Protein AF-A0A7W1LG61-F1 (afdb_monomer)

Foldseek 3Di:
DPPPPWADQWDWDFDDDPNDGPDIDTHRPCVPVCVVVVHDRGDDD

Solvent-accessible surface area (backbone atoms only — not comparable to full-atom values): 3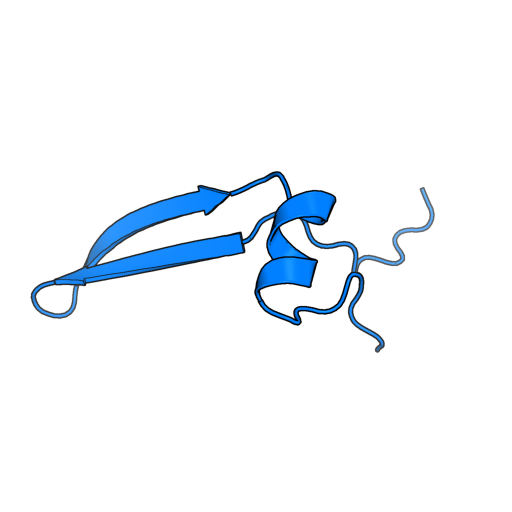063 Å² total; per-residue (Å²): 131,88,76,77,83,38,70,72,69,52,51,78,48,76,41,74,50,98,91,37,80,74,44,80,50,75,44,62,60,34,88,70,50,30,65,78,73,73,45,74,82,50,66,85,132

Sequence (45 aa):
MTGSGYDPWALQVLEIAEGRIAEFTFFLGTETIFPLFGLPARLES

Mean predicted aligned error: 5.22 Å

Secondary structure (DSSP, 8-state):
----------EEEEEEETTEEEEEEEE--HHHHHHHTT--SS---

Structure (mmCIF, N/CA/C/O backbone):
data_AF-A0A7W1LG61-F1
#
_entry.id   AF-A0A7W1LG61-F1
#
loop_
_atom_site.group_PDB
_atom_site.id
_atom_site.type_symbol
_atom_site.label_atom_id
_atom_site.label_alt_id
_atom_site.label_comp_id
_atom_site.label_asym_id
_atom_site.label_entity_id
_atom_site.label_seq_id
_atom_site.pdbx_PDB_ins_code
_atom_site.Cartn_x
_atom_site.Cartn_y
_atom_site.Cartn_z
_atom_site.occupancy
_atom_site.B_iso_or_equiv
_atom_site.auth_seq_id
_atom_site.auth_comp_id
_atom_site.auth_asym_id
_atom_site.auth_atom_id
_atom_site.pdbx_PDB_model_num
ATOM 1 N N . MET A 1 1 ? 13.365 13.767 -16.812 1.00 46.38 1 MET A N 1
ATOM 2 C CA . MET A 1 1 ? 12.366 12.785 -16.337 1.00 46.38 1 MET A CA 1
ATOM 3 C C . MET A 1 1 ? 11.004 13.301 -16.759 1.00 46.38 1 MET A C 1
ATOM 5 O O . MET A 1 1 ? 10.672 14.419 -16.401 1.00 46.38 1 MET A O 1
ATOM 9 N N . THR A 1 2 ? 10.285 12.581 -17.616 1.00 52.44 2 THR A N 1
ATOM 10 C CA . THR A 1 2 ? 9.148 13.089 -18.410 1.00 52.44 2 THR A CA 1
ATOM 11 C C . THR A 1 2 ? 7.845 13.296 -17.635 1.00 52.44 2 THR A C 1
ATOM 13 O O . THR A 1 2 ? 6.833 13.585 -18.258 1.00 52.44 2 THR A O 1
ATOM 16 N N . GLY A 1 3 ? 7.845 13.186 -16.299 1.00 54.25 3 GLY A N 1
ATOM 17 C CA . GLY A 1 3 ? 6.708 13.593 -15.464 1.00 54.25 3 GLY A CA 1
ATOM 18 C C . GLY A 1 3 ? 5.381 12.909 -15.797 1.00 54.25 3 GLY A C 1
ATOM 19 O O . GLY A 1 3 ? 4.343 13.396 -15.370 1.00 54.25 3 GLY A O 1
ATOM 20 N N . SER A 1 4 ? 5.387 11.799 -16.547 1.00 63.47 4 SER A N 1
ATOM 21 C CA . SER A 1 4 ? 4.142 11.177 -17.001 1.00 63.47 4 SER A CA 1
ATOM 22 C C . SER A 1 4 ? 3.374 10.478 -15.880 1.00 63.47 4 SER A C 1
ATOM 24 O O . SER A 1 4 ? 2.295 9.974 -16.144 1.00 63.47 4 SER A O 1
ATOM 26 N N . GLY A 1 5 ? 3.959 10.409 -14.676 1.00 66.38 5 GLY A N 1
ATOM 27 C CA . GLY A 1 5 ? 3.256 10.390 -13.396 1.00 66.38 5 GLY A CA 1
ATOM 28 C C . GLY A 1 5 ? 2.074 9.439 -13.275 1.00 66.38 5 GLY A C 1
ATOM 29 O O . GLY A 1 5 ? 1.020 9.903 -12.890 1.00 66.38 5 GLY A O 1
ATOM 30 N N . TYR A 1 6 ? 2.238 8.146 -13.564 1.00 78.62 6 TYR A N 1
ATOM 3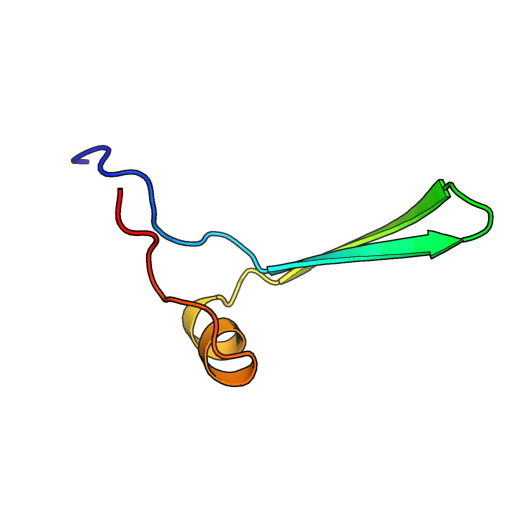1 C CA . TYR A 1 6 ? 1.224 7.118 -13.264 1.00 78.62 6 TYR A CA 1
ATOM 32 C C . TYR A 1 6 ? 1.843 5.742 -12.973 1.00 78.62 6 TYR A C 1
ATOM 34 O O . TYR A 1 6 ? 1.152 4.724 -13.022 1.00 78.62 6 TYR A O 1
ATOM 42 N N . ASP A 1 7 ? 3.144 5.709 -12.674 1.00 84.62 7 ASP A N 1
ATOM 43 C CA . ASP A 1 7 ? 3.828 4.482 -12.281 1.00 84.62 7 ASP A CA 1
ATOM 44 C C . ASP A 1 7 ? 3.515 4.175 -10.803 1.00 84.62 7 ASP A C 1
ATOM 46 O O . ASP A 1 7 ? 3.578 5.072 -9.951 1.00 84.62 7 ASP A O 1
ATOM 50 N N . PRO A 1 8 ? 3.143 2.932 -10.472 1.00 89.06 8 PRO A N 1
ATOM 51 C CA . PRO A 1 8 ? 2.773 2.555 -9.120 1.00 89.06 8 PRO A CA 1
ATOM 52 C C . PRO A 1 8 ? 3.995 2.522 -8.202 1.00 89.06 8 PRO A C 1
ATOM 54 O O . PRO A 1 8 ? 5.027 1.944 -8.538 1.00 89.06 8 PRO A O 1
ATOM 57 N N . TRP A 1 9 ? 3.852 3.085 -7.000 1.00 89.69 9 TRP A N 1
ATOM 58 C CA . TRP A 1 9 ? 4.947 3.183 -6.027 1.00 89.69 9 TRP A CA 1
ATOM 59 C C . TRP A 1 9 ? 4.796 2.250 -4.816 1.00 89.69 9 TRP A C 1
ATOM 61 O O . TRP A 1 9 ? 5.795 1.908 -4.187 1.00 89.69 9 TRP A O 1
ATOM 71 N N . ALA A 1 10 ? 3.568 1.836 -4.484 1.00 94.19 10 ALA A N 1
ATOM 72 C CA . ALA A 1 10 ? 3.293 0.845 -3.446 1.00 94.19 10 ALA A CA 1
ATOM 73 C C . ALA A 1 10 ? 1.865 0.283 -3.550 1.00 94.19 10 ALA A C 1
ATOM 75 O O . ALA A 1 10 ? 0.957 0.974 -4.013 1.00 94.19 10 ALA A O 1
ATOM 76 N N . LEU A 1 11 ? 1.653 -0.930 -3.027 1.00 93.62 11 LEU A N 1
ATOM 77 C CA . LEU A 1 11 ? 0.342 -1.363 -2.535 1.00 93.62 11 LEU A CA 1
ATOM 78 C C . LEU A 1 11 ? 0.212 -0.926 -1.074 1.00 93.62 11 LEU A C 1
ATOM 80 O O . LEU A 1 11 ? 1.040 -1.274 -0.230 1.00 93.62 11 LEU A O 1
ATOM 84 N N . GLN A 1 12 ? -0.832 -0.159 -0.798 1.00 95.25 12 GLN A N 1
ATOM 85 C CA . GLN A 1 12 ? -1.147 0.381 0.516 1.00 95.25 12 GLN A CA 1
ATOM 86 C C . GLN A 1 12 ? -2.260 -0.445 1.153 1.00 95.25 12 GLN A C 1
ATOM 88 O O . GLN A 1 12 ? -3.329 -0.585 0.560 1.00 95.25 12 GLN A O 1
ATOM 93 N N . VAL A 1 13 ? -2.022 -0.979 2.350 1.00 95.12 13 VAL A N 1
ATOM 94 C CA . VAL A 1 13 ? -3.021 -1.748 3.105 1.00 95.12 13 VAL A CA 1
ATOM 95 C C . VAL A 1 13 ? -3.255 -1.065 4.446 1.00 95.12 13 VAL A C 1
ATOM 97 O O . VAL A 1 13 ? -2.311 -0.820 5.196 1.00 95.12 13 VAL A O 1
ATOM 100 N N . LEU A 1 14 ? -4.519 -0.736 4.718 1.00 97.50 14 LEU A N 1
ATOM 101 C CA . LEU A 1 14 ? -4.960 -0.145 5.977 1.00 97.50 14 LEU A CA 1
ATOM 102 C C . LEU A 1 14 ? -5.674 -1.202 6.812 1.00 97.50 14 LEU A C 1
ATOM 104 O O . LEU A 1 14 ? -6.676 -1.767 6.369 1.00 97.50 14 LEU A O 1
ATOM 108 N N . GLU A 1 15 ? -5.201 -1.412 8.033 1.00 97.94 15 GLU A N 1
ATOM 109 C CA . GLU A 1 15 ? -5.956 -2.137 9.046 1.00 97.94 15 GLU A CA 1
ATOM 110 C C . GLU A 1 15 ? -6.807 -1.144 9.835 1.00 97.94 15 GLU A C 1
ATOM 112 O O . GLU A 1 15 ? -6.294 -0.158 10.372 1.00 97.94 15 GLU A O 1
ATOM 117 N N . ILE A 1 16 ? -8.116 -1.394 9.899 1.00 98.19 16 ILE A N 1
ATOM 118 C CA . ILE A 1 16 ? -9.068 -0.532 10.599 1.00 98.19 16 ILE A CA 1
ATOM 119 C C . ILE A 1 16 ? -9.647 -1.284 11.798 1.00 98.19 16 ILE A C 1
ATOM 121 O O . ILE A 1 16 ? -10.296 -2.315 11.629 1.00 98.19 16 ILE A O 1
ATOM 125 N N . ALA A 1 17 ? -9.482 -0.721 12.994 1.00 97.88 17 ALA A N 1
ATOM 126 C CA . ALA A 1 17 ? -10.074 -1.216 14.233 1.00 97.88 17 ALA A CA 1
ATOM 127 C C . ALA A 1 17 ? -10.794 -0.073 14.956 1.00 97.88 17 ALA A C 1
ATOM 129 O O . ALA A 1 17 ? -10.290 1.046 15.030 1.00 97.88 17 ALA A O 1
ATOM 130 N N . GLU A 1 18 ? -12.005 -0.335 15.455 1.00 97.69 18 GLU A N 1
ATOM 131 C CA . GLU A 1 18 ? -12.824 0.654 16.182 1.00 97.69 18 GLU A CA 1
ATOM 132 C C . GLU A 1 18 ? -13.003 1.995 15.433 1.00 97.69 18 GLU A C 1
ATOM 134 O O . GLU A 1 18 ? -13.036 3.076 16.022 1.00 97.69 18 GLU A O 1
ATOM 139 N N . GLY A 1 19 ? -13.097 1.937 14.100 1.00 97.38 19 GLY A N 1
ATOM 140 C CA . GLY A 1 19 ? -13.234 3.124 13.250 1.00 97.38 19 GLY A CA 1
ATOM 141 C C . GLY A 1 19 ? -11.964 3.978 13.134 1.00 97.38 19 GLY A C 1
ATOM 142 O O . GLY A 1 19 ? -12.041 5.119 12.679 1.00 97.38 19 GLY A O 1
ATOM 143 N N . ARG A 1 20 ? -10.800 3.456 13.537 1.00 97.56 20 ARG A N 1
ATOM 144 C CA . ARG A 1 20 ? -9.488 4.115 13.447 1.00 97.56 20 ARG A CA 1
ATOM 145 C C . ARG A 1 20 ? -8.501 3.247 12.672 1.00 97.56 20 ARG A C 1
ATOM 147 O O . ARG A 1 20 ? -8.640 2.030 12.634 1.00 97.56 20 ARG A O 1
ATOM 154 N N . ILE A 1 21 ? -7.494 3.882 12.074 1.00 97.75 21 ILE A N 1
ATOM 155 C CA . ILE A 1 21 ? -6.365 3.168 11.467 1.00 97.75 21 ILE A CA 1
ATOM 156 C C . ILE A 1 21 ? -5.526 2.580 12.603 1.00 97.75 21 ILE A C 1
ATOM 158 O O . ILE A 1 21 ? -4.980 3.331 13.412 1.00 97.75 21 ILE A O 1
ATOM 162 N N . ALA A 1 22 ? -5.458 1.257 12.664 1.00 98.06 22 ALA A N 1
ATOM 163 C CA . 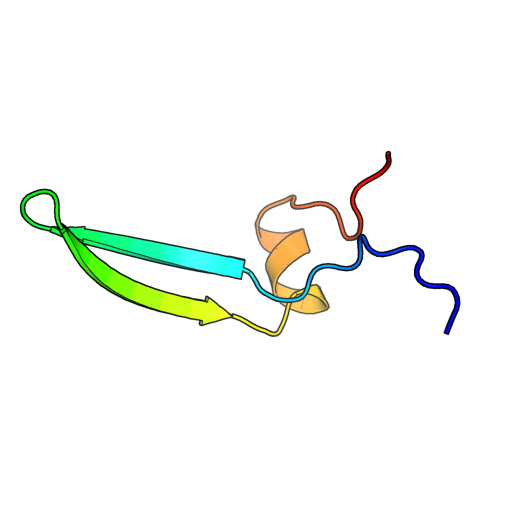ALA A 1 22 ? -4.608 0.521 13.591 1.00 98.06 22 ALA A CA 1
ATOM 164 C C . ALA A 1 22 ? -3.208 0.309 12.998 1.00 98.06 22 ALA A C 1
ATOM 166 O O . ALA A 1 22 ? -2.212 0.518 13.686 1.00 98.06 22 ALA A O 1
ATOM 167 N N . GLU A 1 23 ? -3.136 -0.018 11.704 1.00 98.31 23 GLU A N 1
ATOM 168 C CA . GLU A 1 23 ? -1.883 -0.200 10.973 1.00 98.31 23 GLU A CA 1
ATOM 169 C C . GLU A 1 23 ? -1.979 0.363 9.551 1.00 98.31 23 GLU A C 1
ATOM 171 O O . GLU A 1 23 ? -3.041 0.372 8.920 1.00 98.31 23 GLU A O 1
ATOM 176 N N . PHE A 1 24 ? -0.834 0.828 9.049 1.00 97.94 24 PHE A N 1
ATOM 177 C CA . PHE A 1 24 ? -0.655 1.208 7.659 1.00 97.94 24 PHE A CA 1
ATOM 178 C C . PHE A 1 24 ? 0.632 0.584 7.103 1.00 97.94 24 PHE A C 1
ATOM 180 O O . PHE A 1 24 ? 1.738 1.055 7.373 1.00 97.94 24 PHE A O 1
ATOM 187 N N . THR A 1 25 ? 0.477 -0.463 6.294 1.00 97.44 25 THR A N 1
ATOM 188 C CA . THR A 1 25 ? 1.584 -1.184 5.658 1.00 97.44 25 THR A CA 1
ATOM 189 C C . THR A 1 25 ? 1.765 -0.744 4.203 1.00 97.44 25 THR A C 1
ATOM 191 O O . THR A 1 25 ? 0.795 -0.577 3.455 1.00 97.44 25 THR A O 1
ATOM 194 N N . PHE A 1 26 ? 3.025 -0.609 3.779 1.00 96.62 26 PHE A N 1
ATOM 195 C CA . PHE A 1 26 ? 3.405 -0.258 2.409 1.00 96.62 26 PHE A CA 1
ATOM 196 C C . PHE A 1 26 ? 4.229 -1.379 1.785 1.00 96.62 26 PHE A C 1
ATOM 198 O O . PHE A 1 26 ? 5.339 -1.670 2.233 1.00 96.62 26 PHE A O 1
ATOM 205 N N . PHE A 1 27 ? 3.723 -1.968 0.707 1.00 94.88 27 PHE A N 1
ATOM 206 C CA . PHE A 1 27 ? 4.464 -2.946 -0.079 1.00 94.88 27 PHE A CA 1
ATOM 207 C C . PHE A 1 27 ? 5.009 -2.292 -1.345 1.00 94.88 27 PHE A C 1
ATOM 209 O O . PHE A 1 27 ? 4.256 -1.992 -2.269 1.00 94.88 27 PHE A O 1
ATOM 216 N N . LEU A 1 28 ? 6.324 -2.079 -1.389 1.00 94.75 28 LEU A N 1
ATOM 217 C CA . LEU A 1 28 ? 6.985 -1.328 -2.465 1.00 94.75 28 LEU A CA 1
ATOM 218 C C . LEU A 1 28 ? 7.247 -2.161 -3.733 1.00 94.75 28 LEU A C 1
ATOM 220 O O . LEU A 1 28 ? 7.510 -1.607 -4.793 1.00 94.75 28 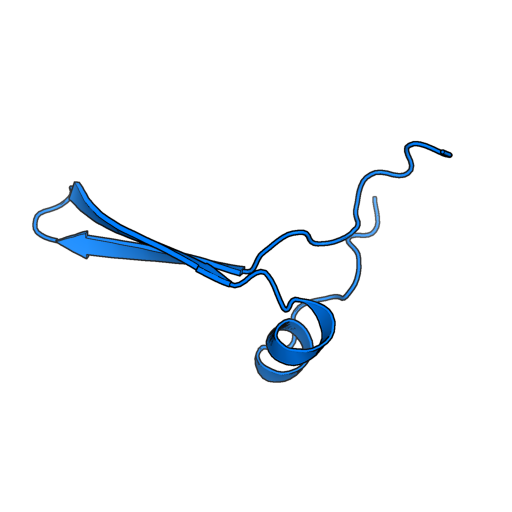LEU A O 1
ATOM 224 N N . GLY A 1 29 ? 7.180 -3.492 -3.638 1.00 94.38 29 GLY A N 1
ATOM 225 C CA . GLY A 1 29 ? 7.428 -4.417 -4.751 1.00 94.38 29 GLY A CA 1
ATOM 226 C C . GLY A 1 29 ? 6.248 -4.522 -5.718 1.00 94.38 29 GLY A C 1
ATOM 227 O O . GLY A 1 29 ? 5.671 -5.601 -5.862 1.00 94.38 29 GLY A O 1
ATOM 228 N N . THR A 1 30 ? 5.862 -3.410 -6.345 1.00 93.69 30 THR A N 1
ATOM 229 C CA . THR A 1 30 ? 4.669 -3.322 -7.202 1.00 93.69 30 THR A CA 1
ATOM 230 C C . THR A 1 30 ? 4.749 -4.264 -8.404 1.00 93.69 30 THR A C 1
ATOM 232 O O .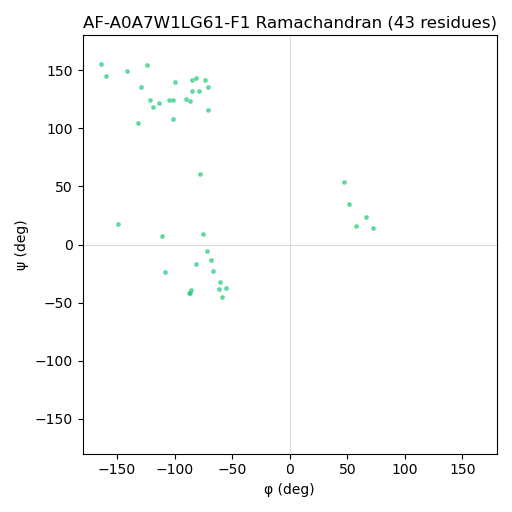 THR A 1 30 ? 3.765 -4.937 -8.687 1.00 93.69 30 THR A O 1
ATOM 235 N N . GLU A 1 31 ? 5.925 -4.427 -9.019 1.00 92.44 31 GLU A N 1
ATOM 236 C CA . GLU A 1 31 ? 6.164 -5.354 -10.143 1.00 92.44 31 GLU A CA 1
ATOM 237 C C . GLU A 1 31 ? 5.774 -6.808 -9.829 1.00 92.44 31 GLU A C 1
ATOM 239 O O . GLU A 1 31 ? 5.225 -7.505 -10.679 1.00 92.44 31 GLU A O 1
ATOM 244 N N . THR A 1 32 ? 6.021 -7.258 -8.597 1.00 94.12 32 THR A N 1
ATOM 245 C CA . THR A 1 32 ? 5.700 -8.623 -8.156 1.00 94.12 32 THR A CA 1
ATOM 246 C C . THR A 1 32 ? 4.267 -8.724 -7.651 1.00 94.12 32 THR A C 1
ATOM 248 O O . THR A 1 32 ? 3.581 -9.706 -7.919 1.00 94.12 32 THR A O 1
ATOM 251 N N . ILE A 1 33 ? 3.813 -7.734 -6.883 1.00 94.12 33 ILE A N 1
ATOM 252 C CA . ILE A 1 33 ? 2.572 -7.839 -6.109 1.00 94.12 33 ILE A CA 1
ATOM 253 C C . ILE A 1 33 ? 1.354 -7.458 -6.948 1.00 94.12 33 ILE A C 1
ATOM 255 O O . ILE A 1 33 ? 0.329 -8.124 -6.854 1.00 94.12 33 ILE A O 1
ATOM 259 N N . PHE A 1 34 ? 1.441 -6.434 -7.799 1.00 94.31 34 PHE A N 1
ATOM 260 C CA . PHE A 1 34 ? 0.286 -5.952 -8.565 1.00 94.31 34 PHE A CA 1
ATOM 261 C C . PHE A 1 34 ? -0.335 -7.035 -9.461 1.00 94.31 34 PHE A C 1
ATOM 263 O O . PHE A 1 34 ? -1.558 -7.201 -9.399 1.00 94.31 34 PHE A O 1
ATOM 270 N N . PRO A 1 35 ? 0.449 -7.838 -10.213 1.00 94.06 35 PRO A N 1
ATOM 271 C CA . PRO A 1 35 ? -0.102 -8.919 -11.028 1.00 94.06 35 PRO A CA 1
ATOM 272 C C . PRO A 1 35 ? -0.859 -9.978 -10.219 1.00 94.06 35 PRO A C 1
ATOM 274 O O . PRO A 1 35 ? -1.846 -10.522 -10.709 1.00 94.06 35 PRO A O 1
ATOM 277 N N . LEU A 1 36 ? -0.450 -10.241 -8.971 1.00 94.19 36 LEU A N 1
ATOM 278 C CA . LEU A 1 36 ? -1.113 -11.222 -8.101 1.00 94.19 36 LEU A CA 1
ATOM 279 C C . LEU A 1 36 ? -2.532 -10.792 -7.701 1.00 94.19 36 LEU A C 1
ATOM 281 O O . LEU A 1 36 ? -3.358 -11.644 -7.382 1.00 94.19 36 LEU A O 1
ATOM 285 N N . PHE A 1 37 ? -2.820 -9.489 -7.748 1.00 91.44 37 PHE A N 1
ATOM 286 C CA . PHE A 1 37 ? -4.126 -8.906 -7.427 1.00 91.44 37 PHE A CA 1
ATOM 287 C C . 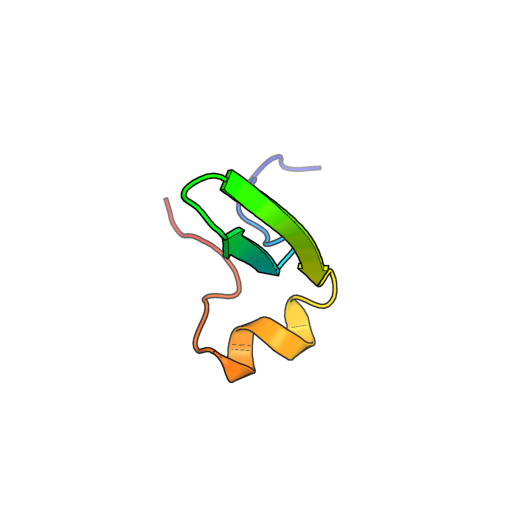PHE A 1 37 ? -4.851 -8.332 -8.656 1.00 91.44 37 PHE A C 1
ATOM 289 O O . PHE A 1 37 ? -5.884 -7.684 -8.507 1.00 91.44 37 PHE A O 1
ATOM 296 N N . GLY A 1 38 ? -4.327 -8.550 -9.869 1.00 92.19 38 GLY A N 1
ATOM 297 C CA . GLY A 1 38 ? -4.912 -8.016 -11.104 1.00 92.19 38 GLY A CA 1
ATOM 298 C C . GLY A 1 38 ? -4.864 -6.487 -11.209 1.00 92.19 38 GLY A C 1
ATOM 299 O O . GLY A 1 38 ? -5.684 -5.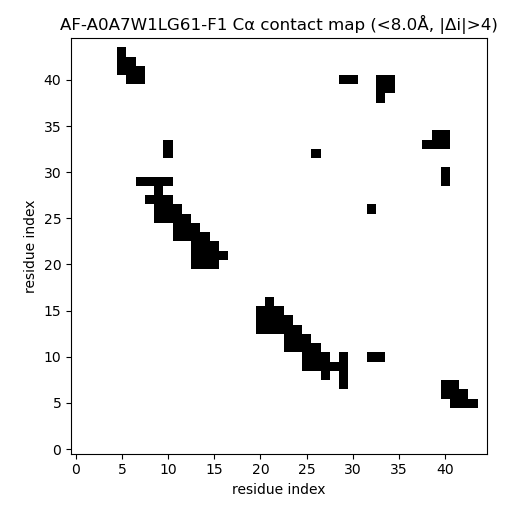895 -11.909 1.00 92.19 38 GLY A O 1
ATOM 300 N N . LEU A 1 39 ? -3.934 -5.840 -10.503 1.00 92.50 39 LEU A N 1
ATOM 301 C CA . LEU A 1 39 ? -3.764 -4.389 -10.539 1.00 92.50 39 LEU A CA 1
ATOM 302 C C . LEU A 1 39 ? -2.954 -3.971 -11.777 1.00 92.50 39 LEU A C 1
ATOM 304 O O . LEU A 1 39 ? -2.014 -4.672 -12.164 1.00 92.50 39 LEU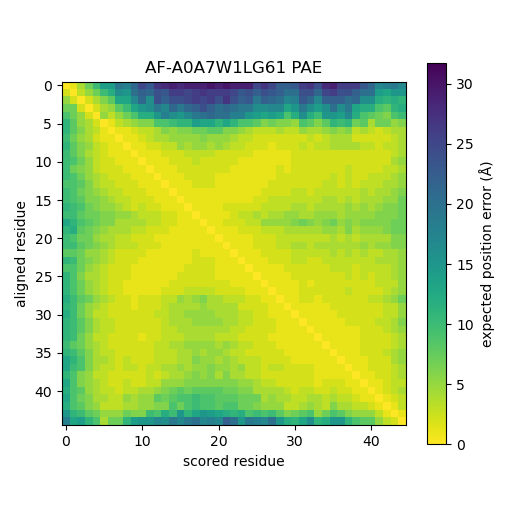 A O 1
ATOM 308 N N . PRO A 1 40 ? -3.279 -2.826 -12.401 1.00 89.25 40 PRO A N 1
ATOM 309 C CA . PRO A 1 40 ? -2.587 -2.376 -13.599 1.00 89.25 40 PRO A CA 1
ATOM 310 C C . PRO A 1 40 ? -1.182 -1.860 -13.268 1.00 89.25 40 PRO A C 1
ATOM 312 O O . PRO A 1 40 ? -0.980 -1.155 -12.281 1.00 89.25 40 PRO A O 1
ATOM 315 N N . ALA A 1 41 ? -0.213 -2.155 -14.137 1.00 86.75 41 ALA A N 1
ATOM 316 C CA . ALA A 1 41 ? 1.165 -1.675 -13.996 1.00 86.75 41 ALA A CA 1
ATOM 317 C C . ALA A 1 41 ? 1.306 -0.155 -14.192 1.00 86.75 41 ALA A C 1
ATOM 319 O O . ALA A 1 41 ? 2.351 0.406 -13.881 1.00 86.75 41 ALA A O 1
ATOM 320 N N . ARG A 1 42 ? 0.271 0.502 -14.722 1.00 85.38 42 ARG A N 1
ATOM 321 C CA . ARG A 1 42 ? 0.189 1.947 -14.919 1.00 85.38 42 ARG A CA 1
ATOM 322 C C . ARG A 1 42 ? -1.272 2.361 -15.055 1.00 85.38 42 ARG A C 1
ATOM 324 O O . ARG A 1 42 ? -2.066 1.616 -15.625 1.00 85.38 42 ARG A O 1
ATOM 331 N N . LEU A 1 43 ? -1.621 3.536 -14.544 1.00 83.25 43 LEU A N 1
ATOM 332 C CA . LEU A 1 43 ? -2.929 4.135 -14.808 1.00 83.25 43 LEU A CA 1
ATOM 333 C C . LEU A 1 43 ? -2.887 4.910 -16.130 1.00 83.25 43 LEU A C 1
ATOM 335 O O . LEU A 1 43 ? -1.966 5.690 -16.373 1.00 83.25 43 LEU A O 1
ATOM 339 N N . GLU A 1 44 ? -3.883 4.678 -16.979 1.00 77.75 44 GLU A N 1
ATOM 340 C CA . GLU A 1 44 ? -4.128 5.495 -18.169 1.00 77.75 44 GLU A CA 1
ATOM 341 C C . GLU A 1 44 ? -4.981 6.708 -17.768 1.00 77.75 44 GLU A C 1
ATOM 343 O O . GLU A 1 44 ? -5.859 6.590 -16.907 1.00 77.75 44 GLU A O 1
ATOM 348 N N . SER A 1 45 ? -4.695 7.871 -18.361 1.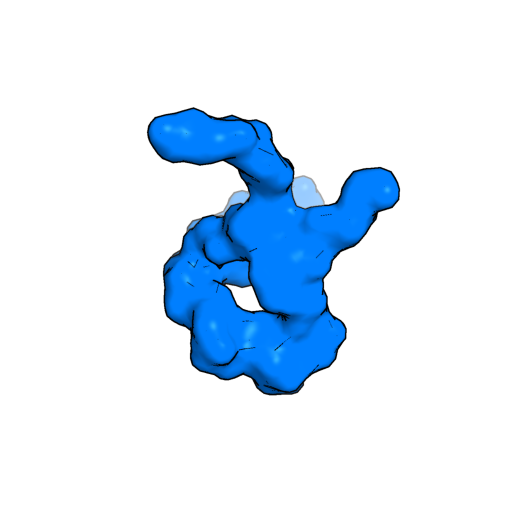00 66.88 45 SER A N 1
ATOM 349 C CA . SER A 1 45 ? -5.427 9.125 -18.122 1.00 66.88 45 SER A CA 1
ATOM 350 C C . SER A 1 45 ? -6.528 9.362 -19.145 1.00 66.88 45 SER A C 1
ATOM 352 O O . SER A 1 45 ? -6.417 8.859 -20.282 1.00 66.88 45 SER A O 1
#

pLDDT: mean 88.44, std 13.09, range [46.38, 98.31]

Nearest PDB structures (foldseek):
  1mtp-assembly1_B  TM=6.300E-01  e=8.026E+00  Thermobifida fusca
  3if2-assembly1_B  TM=3.747E-01  e=9.786E+00  Psychrobacter arcticus 273-4

Radius of gyration: 13.41 Å; Cα contacts (8 Å, |Δi|>4): 50; chains: 1; bounding box: 26×25×35 Å